Protein AF-A0A0Q6FXA4-F1 (afdb_monomer_lite)

Structure (mmCIF, N/CA/C/O backbone):
data_AF-A0A0Q6FXA4-F1
#
_entry.id   AF-A0A0Q6FXA4-F1
#
loop_
_atom_site.group_PDB
_atom_site.id
_atom_site.type_symbol
_atom_site.label_atom_id
_atom_site.label_alt_id
_atom_site.label_comp_id
_atom_site.label_asym_id
_atom_site.label_entity_id
_atom_site.label_seq_id
_atom_site.pdbx_PDB_ins_code
_atom_site.Cartn_x
_atom_site.Cartn_y
_atom_site.Cartn_z
_atom_site.occupancy
_atom_site.B_iso_or_equiv
_atom_site.auth_seq_id
_atom_site.auth_comp_id
_atom_site.auth_asym_id
_atom_site.auth_atom_id
_atom_site.pdbx_PDB_model_num
ATOM 1 N N . MET A 1 1 ? -15.803 -23.138 28.156 1.00 45.91 1 MET A N 1
ATOM 2 C CA . MET A 1 1 ? -15.653 -22.652 26.768 1.00 45.91 1 MET A CA 1
ATOM 3 C C . MET A 1 1 ? -14.730 -21.455 26.866 1.00 45.91 1 MET A C 1
ATOM 5 O O . MET A 1 1 ? -14.930 -20.674 27.782 1.00 45.91 1 MET A O 1
ATOM 9 N N . SER A 1 2 ? -13.643 -21.417 26.099 1.00 56.59 2 SER A N 1
ATOM 10 C CA . SER A 1 2 ? -12.638 -20.350 26.212 1.00 56.59 2 SER A CA 1
ATOM 11 C C . SER A 1 2 ? -13.250 -19.017 25.759 1.00 56.59 2 SER A C 1
ATOM 13 O O . SER A 1 2 ? -13.820 -18.980 24.674 1.00 56.59 2 SER A O 1
ATOM 15 N N . ASP A 1 3 ? -13.140 -17.967 26.581 1.00 70.81 3 ASP A N 1
ATOM 16 C CA . ASP A 1 3 ? -13.536 -16.571 26.285 1.00 70.81 3 ASP A CA 1
ATOM 17 C C . ASP A 1 3 ? -12.541 -15.862 25.333 1.00 70.81 3 ASP A C 1
ATOM 19 O O . ASP A 1 3 ? -12.453 -14.636 25.301 1.00 70.81 3 ASP A O 1
ATOM 23 N N . ALA A 1 4 ? -11.738 -16.616 24.576 1.00 67.81 4 ALA A N 1
ATOM 24 C CA . ALA A 1 4 ? -10.752 -16.040 23.670 1.00 67.81 4 ALA A CA 1
ATOM 25 C C . ALA A 1 4 ? -11.445 -15.367 22.465 1.00 67.81 4 ALA A C 1
ATOM 27 O O . ALA A 1 4 ? -12.346 -15.974 21.871 1.00 67.81 4 ALA A O 1
ATOM 28 N N . PRO A 1 5 ? -11.030 -14.146 22.075 1.00 77.56 5 PRO A N 1
ATOM 29 C CA . PRO A 1 5 ? -11.616 -13.440 20.942 1.00 77.56 5 PRO A CA 1
ATOM 30 C C . PRO A 1 5 ? -11.470 -14.237 19.644 1.00 77.56 5 PRO A C 1
ATOM 32 O O . PRO A 1 5 ? -10.420 -14.823 19.365 1.00 77.56 5 PRO A O 1
ATOM 35 N N . THR A 1 6 ? -12.517 -14.245 18.823 1.00 83.06 6 THR A N 1
ATOM 36 C CA . THR A 1 6 ? -12.487 -14.922 17.524 1.00 83.06 6 THR A CA 1
ATOM 37 C C . THR A 1 6 ? -11.890 -14.023 16.442 1.00 83.06 6 THR A C 1
ATOM 39 O O . THR A 1 6 ? -11.916 -12.799 16.545 1.00 83.06 6 THR A O 1
ATOM 42 N N . ALA A 1 7 ? -11.458 -14.614 15.323 1.00 69.75 7 ALA A N 1
ATOM 43 C CA . ALA A 1 7 ? -11.035 -13.848 14.147 1.00 69.75 7 ALA A CA 1
ATOM 44 C C . ALA A 1 7 ? -12.114 -12.861 13.652 1.00 69.75 7 ALA A C 1
ATOM 46 O O . ALA A 1 7 ? -11.792 -11.777 13.169 1.00 69.75 7 ALA A O 1
ATOM 47 N N . ALA A 1 8 ? -13.400 -13.204 13.796 1.00 74.88 8 ALA A N 1
ATOM 48 C CA . ALA A 1 8 ? -14.494 -12.297 13.455 1.00 74.88 8 ALA A CA 1
ATOM 49 C C . ALA A 1 8 ? -14.567 -11.092 14.408 1.00 74.88 8 ALA A C 1
ATOM 51 O O . ALA A 1 8 ? -14.935 -9.999 13.977 1.00 74.88 8 ALA A O 1
ATOM 52 N N . ASP A 1 9 ? -14.190 -11.271 15.675 1.00 85.81 9 ASP A N 1
ATOM 53 C CA . ASP A 1 9 ? -14.122 -10.189 16.658 1.00 85.81 9 ASP A CA 1
ATOM 54 C C . ASP A 1 9 ? -12.953 -9.246 16.367 1.00 85.81 9 ASP A C 1
ATOM 56 O O . ASP A 1 9 ? -13.141 -8.031 16.390 1.00 85.81 9 ASP A O 1
ATOM 60 N N . HIS A 1 10 ? -11.789 -9.774 15.971 1.00 77.94 10 HIS A N 1
ATOM 61 C CA . HIS A 1 10 ? -10.654 -8.953 15.529 1.00 77.94 10 HIS A CA 1
ATOM 62 C C . HIS A 1 10 ? -10.972 -8.161 14.261 1.00 77.94 10 HIS A C 1
ATOM 64 O O . HIS A 1 10 ? -10.713 -6.962 14.196 1.00 77.94 10 HIS A O 1
ATOM 70 N N . VAL A 1 11 ? -11.588 -8.791 13.257 1.00 63.78 11 VAL A N 1
ATOM 71 C CA . VAL A 1 11 ? -11.986 -8.086 12.028 1.00 63.78 11 VAL A CA 1
ATOM 72 C C . VAL A 1 11 ? -13.000 -6.984 12.336 1.00 63.78 11 VAL A C 1
ATOM 74 O O . VAL A 1 11 ? -12.851 -5.868 11.839 1.00 63.78 11 VAL A O 1
ATOM 77 N N . ARG A 1 12 ? -13.996 -7.251 13.193 1.00 86.88 12 ARG A N 1
ATOM 78 C CA . ARG A 1 12 ? -14.962 -6.229 13.623 1.00 86.88 12 ARG A CA 1
ATOM 79 C C . ARG A 1 12 ? -14.263 -5.062 14.314 1.00 86.88 12 ARG A C 1
ATOM 81 O O . ARG A 1 12 ? -14.536 -3.916 13.974 1.00 86.88 12 ARG A O 1
ATOM 88 N N . ARG A 1 13 ? -13.311 -5.346 15.202 1.00 87.94 13 ARG A N 1
ATOM 89 C CA . ARG A 1 13 ? -12.542 -4.320 15.907 1.00 87.94 13 ARG A CA 1
ATOM 90 C C . ARG A 1 13 ? -11.676 -3.473 14.965 1.00 87.94 13 ARG A C 1
ATOM 92 O O . ARG A 1 13 ? -11.622 -2.257 15.118 1.00 87.94 13 ARG A O 1
ATOM 99 N N . ALA A 1 14 ? -11.058 -4.073 13.948 1.00 58.38 14 ALA A N 1
ATOM 100 C CA . ALA A 1 14 ? -10.296 -3.326 12.943 1.00 58.38 14 ALA A CA 1
ATOM 101 C C . ALA A 1 14 ? -11.195 -2.386 12.116 1.00 58.38 14 ALA A C 1
ATOM 103 O O . ALA A 1 14 ? -10.801 -1.262 11.803 1.00 58.38 14 ALA A O 1
ATOM 104 N N . VAL A 1 15 ? -12.423 -2.821 11.807 1.00 72.00 15 VAL A N 1
ATOM 105 C CA . VAL A 1 15 ? -13.441 -1.988 11.146 1.00 72.00 15 VAL A CA 1
ATOM 106 C C . VAL A 1 15 ? -13.904 -0.851 12.058 1.00 72.00 15 VAL A C 1
ATOM 108 O O . VAL A 1 15 ? -13.999 0.279 11.593 1.00 72.00 15 VAL A O 1
ATOM 111 N N . GLU A 1 16 ? -14.141 -1.105 13.346 1.00 90.06 16 GLU A N 1
ATOM 112 C CA . GLU A 1 16 ? -14.481 -0.058 14.323 1.00 90.06 16 GLU A CA 1
ATOM 113 C C . GLU A 1 16 ? -13.393 1.017 14.407 1.00 90.06 16 GLU A C 1
ATOM 115 O O . GLU A 1 16 ? -13.705 2.204 14.361 1.00 90.06 16 GLU A O 1
ATOM 120 N N . LEU A 1 17 ? -12.118 0.618 14.458 1.00 78.50 17 LEU A N 1
ATOM 121 C CA . LEU A 1 17 ? -10.988 1.551 14.430 1.00 78.50 17 LEU A CA 1
ATOM 122 C C . LEU A 1 17 ? -10.946 2.366 13.136 1.00 78.50 17 LEU A C 1
ATOM 124 O O . LEU A 1 17 ? -10.704 3.568 13.177 1.00 78.50 17 LEU A O 1
ATOM 128 N N . ALA A 1 18 ? -11.197 1.733 11.987 1.00 60.56 18 ALA A N 1
ATOM 129 C CA . ALA A 1 18 ? -11.253 2.428 10.706 1.00 60.56 18 ALA A CA 1
ATOM 130 C C . ALA A 1 18 ? -12.400 3.452 10.655 1.00 60.56 18 ALA A C 1
ATOM 132 O O . ALA A 1 18 ? -12.202 4.550 10.140 1.00 60.56 18 ALA A O 1
ATOM 133 N N . LEU A 1 19 ? -13.576 3.108 11.193 1.00 81.19 19 LEU A N 1
ATOM 134 C CA . LEU A 1 19 ? -14.736 4.000 11.267 1.00 81.19 19 LEU A CA 1
ATOM 135 C C . LEU A 1 19 ? -14.477 5.180 12.206 1.00 81.19 19 LEU A C 1
ATOM 137 O O . LEU A 1 19 ? -14.680 6.319 11.799 1.00 81.19 19 LEU A O 1
ATOM 141 N N . ALA A 1 20 ? -13.948 4.925 13.405 1.00 90.31 20 ALA A N 1
ATOM 142 C CA . ALA A 1 20 ? -13.559 5.980 14.338 1.00 90.31 20 ALA A CA 1
ATOM 143 C C . ALA A 1 20 ? -12.512 6.916 13.714 1.00 90.31 20 ALA A C 1
ATOM 145 O O . ALA A 1 20 ? -12.635 8.134 13.786 1.00 90.31 20 ALA A O 1
ATOM 146 N N . ASN A 1 21 ? -11.531 6.359 12.995 1.00 86.75 21 ASN A N 1
ATOM 147 C CA . ASN A 1 21 ? -10.534 7.171 12.307 1.00 86.75 21 ASN A CA 1
ATOM 148 C C . ASN A 1 21 ? -11.155 8.080 11.239 1.00 86.75 21 ASN A C 1
ATOM 150 O O . ASN A 1 21 ? -10.670 9.187 11.055 1.00 86.75 21 ASN A O 1
ATOM 154 N N . VAL A 1 22 ? -12.212 7.641 10.545 1.00 71.56 22 VAL A N 1
ATOM 155 C CA . VAL A 1 22 ? -12.960 8.481 9.590 1.00 71.56 22 VAL A CA 1
ATOM 156 C C . VAL A 1 22 ? -13.717 9.600 10.299 1.00 71.56 22 VAL A C 1
ATOM 158 O O . VAL A 1 22 ? -13.706 10.731 9.816 1.00 71.56 22 VAL A O 1
ATOM 161 N N . GLU A 1 23 ? -14.357 9.308 11.432 1.00 92.12 23 GLU A N 1
ATOM 162 C CA . GLU A 1 23 ? -15.045 10.316 12.252 1.00 92.12 23 GLU A CA 1
ATOM 163 C C . GLU A 1 23 ? -14.075 11.402 12.742 1.00 92.12 23 GLU A C 1
ATOM 165 O O . GLU A 1 23 ? -14.417 12.585 12.730 1.00 92.12 23 GLU A O 1
ATOM 170 N N . ASP A 1 24 ? -12.834 11.014 13.042 1.00 89.88 24 ASP A N 1
ATOM 171 C CA . ASP A 1 24 ? -11.741 11.913 13.424 1.00 89.88 24 ASP A CA 1
ATOM 172 C C . ASP A 1 24 ? -11.064 12.618 12.225 1.00 89.88 24 ASP A C 1
ATOM 174 O O . ASP A 1 24 ? -10.043 13.290 12.383 1.00 89.88 24 ASP A O 1
ATOM 178 N N . GLY A 1 25 ? -11.607 12.486 11.009 1.00 80.19 25 GLY A N 1
ATOM 179 C CA . GLY A 1 25 ? -11.099 13.145 9.796 1.00 80.19 25 GLY A CA 1
ATOM 180 C C . GLY A 1 25 ? -9.965 12.402 9.076 1.00 80.19 25 GLY A C 1
ATOM 181 O O . GLY A 1 25 ? -9.347 12.942 8.157 1.00 80.19 25 GLY A O 1
ATOM 182 N N . GLY A 1 26 ? -9.683 11.168 9.482 1.00 71.19 26 GLY A N 1
ATOM 183 C CA . GLY A 1 26 ? -8.683 10.272 8.914 1.00 71.19 26 GLY A CA 1
ATOM 184 C C . GLY A 1 26 ? -9.169 9.379 7.780 1.00 71.19 26 GLY A C 1
ATOM 185 O O . GLY A 1 26 ? -10.335 9.363 7.392 1.00 71.19 26 GLY A O 1
ATOM 186 N N . LYS A 1 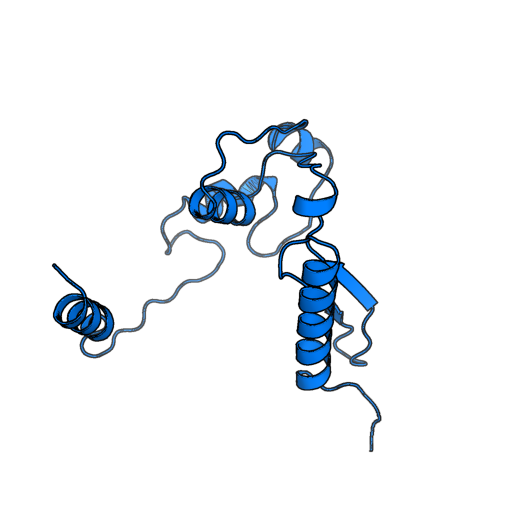27 ? -8.251 8.585 7.222 1.00 64.62 27 LYS A N 1
ATOM 187 C CA . LYS A 1 27 ? -8.576 7.606 6.167 1.00 64.62 27 LYS A C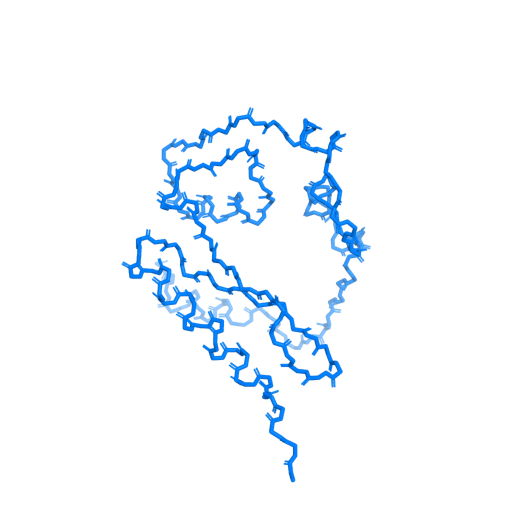A 1
ATOM 188 C C . LYS A 1 27 ? -9.138 6.301 6.768 1.00 64.62 27 LYS A C 1
ATOM 190 O O . LYS A 1 27 ? -8.739 5.948 7.875 1.00 64.62 27 LYS A O 1
ATOM 195 N N . PRO A 1 28 ? -9.993 5.534 6.062 1.00 75.12 28 PRO A N 1
ATOM 196 C CA . PRO A 1 28 ? -10.689 4.355 6.606 1.00 75.12 28 PRO A CA 1
ATOM 197 C C . PRO A 1 28 ? -9.781 3.119 6.736 1.00 75.12 28 PRO A C 1
ATOM 199 O O . PRO A 1 28 ? -10.015 2.086 6.113 1.00 75.12 28 PRO A O 1
ATOM 202 N N . PHE A 1 29 ? -8.730 3.217 7.546 1.00 68.00 29 PHE A N 1
ATOM 203 C CA . PHE A 1 29 ? -7.779 2.138 7.794 1.00 68.00 29 PHE A CA 1
ATOM 204 C C . PHE A 1 29 ? -7.560 1.962 9.296 1.00 68.00 29 PHE A C 1
ATOM 206 O O . PHE A 1 29 ? -7.081 2.880 9.964 1.00 68.00 29 PHE A O 1
ATOM 213 N N . GLY A 1 30 ? -7.870 0.765 9.790 1.00 61.34 30 GLY A N 1
ATOM 214 C CA . GLY A 1 30 ? -7.581 0.297 11.142 1.00 61.34 30 GLY A CA 1
ATOM 215 C C . GLY A 1 30 ? -6.809 -1.020 11.081 1.00 61.34 30 GLY A C 1
ATOM 216 O O . GLY A 1 30 ? -7.053 -1.850 10.204 1.00 61.34 30 GLY A O 1
ATOM 217 N N . CYS A 1 31 ? -5.850 -1.192 11.983 1.00 66.88 31 CYS A N 1
ATOM 218 C CA . CYS A 1 31 ? -4.948 -2.336 12.050 1.00 66.88 31 CYS A CA 1
ATOM 219 C C . CYS A 1 31 ? -4.858 -2.849 13.489 1.00 66.88 31 CYS A C 1
ATOM 221 O O . CYS A 1 31 ? -4.849 -2.056 14.431 1.00 66.88 31 CYS A O 1
ATOM 223 N N . LEU A 1 32 ? -4.758 -4.171 13.634 1.00 61.22 32 LEU A N 1
ATOM 224 C CA . LEU A 1 32 ? -4.556 -4.865 14.901 1.00 61.22 32 LEU A CA 1
ATOM 225 C C . LEU A 1 32 ? -3.350 -5.799 14.797 1.00 61.22 32 LEU A C 1
ATOM 227 O O . LEU A 1 32 ? -3.182 -6.483 13.787 1.00 61.22 32 LEU A O 1
ATOM 231 N N . VAL A 1 33 ? -2.570 -5.896 15.870 1.00 58.88 33 VAL A N 1
ATOM 232 C CA . VAL A 1 33 ? -1.595 -6.974 16.084 1.00 58.88 33 VAL A CA 1
ATOM 233 C C . VAL A 1 33 ? -2.151 -7.887 17.165 1.00 58.88 33 VAL A C 1
ATOM 235 O O . VAL A 1 33 ? -2.513 -7.406 18.236 1.00 58.88 33 VAL A O 1
ATOM 238 N N . VAL A 1 34 ? -2.233 -9.189 16.891 1.00 67.00 34 VAL A N 1
ATOM 239 C CA . VAL A 1 34 ? -2.891 -10.168 17.766 1.00 67.00 34 VAL A CA 1
ATOM 240 C C . V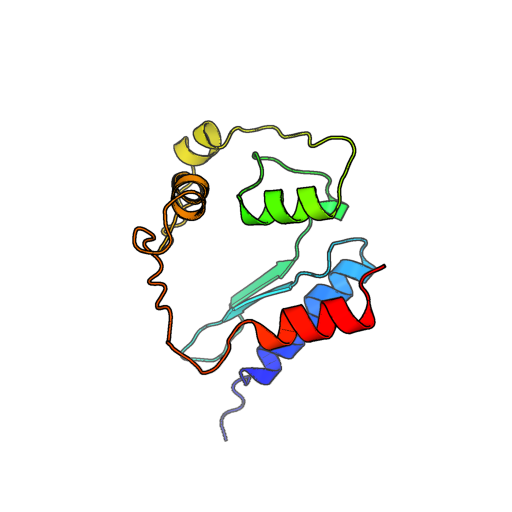AL A 1 34 ? -1.924 -11.296 18.118 1.00 67.00 34 VAL A C 1
ATOM 242 O O . VAL A 1 34 ? -1.254 -11.833 17.235 1.00 67.00 34 VAL A O 1
ATOM 245 N N . ASP A 1 35 ? -1.870 -11.676 19.394 1.00 74.75 35 ASP A N 1
ATOM 246 C CA . ASP A 1 35 ? -1.179 -12.882 19.841 1.00 74.75 35 ASP A CA 1
ATOM 247 C C . ASP A 1 35 ? -1.909 -14.120 19.309 1.00 74.75 35 ASP A C 1
ATOM 249 O O . ASP A 1 35 ? -3.089 -14.346 19.576 1.00 74.75 35 ASP A O 1
ATOM 253 N N . HIS A 1 36 ? -1.205 -14.938 18.532 1.00 67.00 36 HIS A N 1
ATOM 254 C CA . HIS A 1 36 ? -1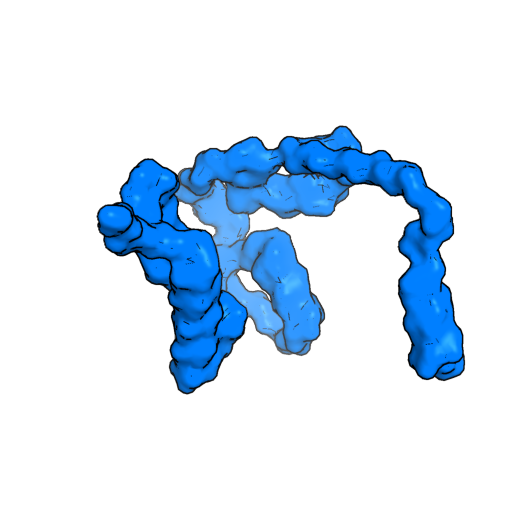.819 -16.082 17.865 1.00 67.00 36 HIS A CA 1
ATOM 255 C C . HIS A 1 36 ? -2.257 -17.196 18.832 1.00 67.00 36 HIS A C 1
ATOM 257 O O . HIS A 1 36 ? -3.199 -17.927 18.530 1.00 67.00 36 HIS A O 1
ATOM 263 N N . ALA A 1 37 ? -1.577 -17.353 19.969 1.00 74.62 37 ALA A N 1
ATOM 264 C CA . ALA A 1 37 ? -1.851 -18.419 20.926 1.00 74.62 37 ALA A CA 1
ATOM 265 C C . ALA A 1 37 ? -3.019 -18.070 21.856 1.00 74.62 37 ALA A C 1
ATOM 267 O O . ALA A 1 37 ? -3.782 -18.959 22.237 1.00 74.62 37 ALA A O 1
ATOM 268 N N . THR A 1 38 ? -3.156 -16.795 22.223 1.00 82.38 38 THR A N 1
ATOM 269 C CA . THR A 1 38 ? -4.172 -16.333 23.179 1.00 82.38 38 THR A CA 1
ATOM 270 C C . THR A 1 38 ? -5.349 -15.618 22.517 1.00 82.38 38 THR A C 1
ATOM 272 O O . THR A 1 38 ? -6.425 -15.547 23.110 1.00 82.38 38 THR A O 1
ATOM 275 N N . GLY A 1 39 ? -5.175 -15.106 21.295 1.00 79.06 39 GLY A N 1
ATOM 276 C CA . GLY A 1 39 ? -6.149 -14.245 20.620 1.00 79.06 39 GLY A CA 1
ATOM 277 C C . GLY A 1 39 ? -6.202 -12.821 21.187 1.00 79.06 39 GLY A C 1
ATOM 278 O O . GLY A 1 39 ? -7.112 -12.064 20.851 1.00 79.06 39 GLY A O 1
ATOM 279 N N . GLU A 1 40 ? -5.262 -12.445 22.054 1.00 86.62 40 GLU A N 1
ATOM 280 C CA . GLU A 1 40 ? -5.190 -11.117 22.668 1.00 86.62 40 GLU A CA 1
ATOM 281 C C . GLU A 1 40 ? -4.726 -10.055 21.662 1.00 86.62 40 GLU A C 1
ATOM 283 O O . GLU A 1 40 ? -3.785 -10.277 20.903 1.00 86.62 40 GLU A O 1
ATOM 288 N N . VAL A 1 41 ? -5.359 -8.878 21.664 1.00 80.31 41 VAL A N 1
ATOM 289 C CA . VAL A 1 41 ? -4.897 -7.728 20.874 1.00 80.31 41 VAL A CA 1
ATOM 290 C C . VAL A 1 41 ? -3.728 -7.066 21.600 1.00 80.31 41 VAL A C 1
ATOM 292 O O . VAL A 1 41 ? -3.892 -6.519 22.685 1.00 80.31 41 VAL A O 1
ATOM 295 N N . LEU A 1 42 ? -2.554 -7.094 20.978 1.00 70.00 42 LEU A N 1
ATOM 296 C CA . LEU A 1 42 ? -1.320 -6.509 21.500 1.00 70.00 42 LEU A CA 1
ATOM 297 C C . LEU A 1 42 ? -1.164 -5.037 21.103 1.00 70.00 42 LEU A C 1
ATOM 299 O O . LEU A 1 42 ? -0.567 -4.252 21.839 1.00 70.00 42 LEU A O 1
ATOM 303 N N . HIS A 1 43 ? -1.661 -4.663 19.920 1.00 64.88 43 HIS A N 1
ATOM 304 C CA . HIS A 1 43 ? -1.544 -3.301 19.406 1.00 64.88 43 HIS A CA 1
ATOM 305 C C . HIS A 1 43 ? -2.692 -2.930 18.466 1.00 64.88 43 HIS A C 1
ATOM 307 O O . HIS A 1 43 ? -3.179 -3.779 17.720 1.00 64.88 43 HIS A O 1
ATOM 313 N N . GLU A 1 44 ? -3.065 -1.651 18.469 1.00 82.38 44 GLU A N 1
ATOM 314 C CA . GLU A 1 44 ? -4.082 -1.053 17.602 1.00 82.38 44 GLU A CA 1
ATOM 315 C C . GLU A 1 44 ? -3.508 0.213 16.957 1.00 82.38 44 GLU A C 1
ATOM 317 O O . GLU A 1 44 ? -2.886 1.026 17.641 1.00 82.38 44 GLU A O 1
ATOM 322 N N . ALA A 1 45 ? -3.713 0.395 15.654 1.00 74.19 45 ALA A N 1
ATOM 323 C CA . ALA A 1 45 ? -3.240 1.578 14.939 1.00 74.19 45 ALA A CA 1
ATOM 324 C C . ALA A 1 45 ? -4.183 1.968 13.797 1.00 74.19 45 ALA A C 1
ATOM 326 O O . ALA A 1 45 ? -4.868 1.122 13.221 1.00 74.19 45 ALA A O 1
ATOM 327 N N . THR A 1 46 ? -4.182 3.249 13.429 1.00 78.88 46 THR A N 1
ATOM 328 C CA . THR A 1 46 ? -4.938 3.778 12.287 1.00 78.88 46 THR A CA 1
ATOM 329 C C . THR A 1 46 ? -4.051 4.644 11.399 1.00 78.88 46 THR A C 1
ATOM 331 O O . THR A 1 46 ? -3.000 5.132 11.818 1.00 78.88 46 THR A O 1
ATOM 334 N N . ASN A 1 47 ? -4.448 4.825 10.138 1.00 70.62 47 ASN A N 1
ATOM 335 C CA . ASN A 1 47 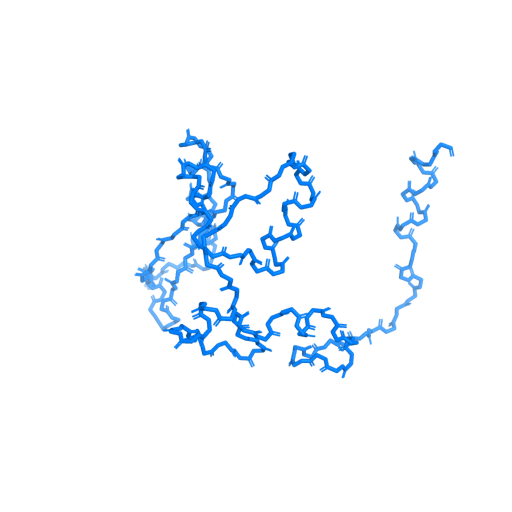? -3.726 5.725 9.240 1.00 70.62 47 ASN A CA 1
ATOM 336 C C . ASN A 1 47 ? -3.987 7.185 9.639 1.00 70.62 47 ASN A C 1
ATOM 338 O O . ASN A 1 47 ? -5.104 7.667 9.476 1.00 70.62 47 ASN A O 1
ATOM 342 N N . GLN A 1 48 ? -2.949 7.879 10.102 1.00 75.81 48 GLN A N 1
ATOM 343 C CA . GLN A 1 48 ? -3.050 9.251 10.610 1.00 75.81 48 GLN A CA 1
ATOM 344 C C . GLN A 1 48 ? -2.662 10.331 9.583 1.00 75.81 48 GLN A C 1
ATOM 346 O O . GLN A 1 48 ? -2.675 11.516 9.901 1.00 75.81 48 GLN A O 1
ATOM 351 N N . VAL A 1 49 ? -2.325 9.958 8.339 1.00 69.44 49 VAL A N 1
ATOM 352 C CA . VAL A 1 49 ? -1.705 10.885 7.369 1.00 69.44 49 VAL A CA 1
ATOM 353 C C . VAL A 1 49 ? -2.597 12.082 7.032 1.00 69.44 49 VAL A C 1
ATOM 355 O O . VAL A 1 49 ? -2.102 13.167 6.749 1.00 69.44 49 VAL A O 1
ATOM 358 N N . ALA A 1 50 ? -3.918 11.883 7.046 1.00 65.12 50 ALA A N 1
ATOM 359 C CA . ALA A 1 50 ? -4.883 12.937 6.750 1.00 65.12 50 ALA A CA 1
ATOM 360 C C . ALA A 1 50 ? -5.075 13.897 7.933 1.00 65.12 50 ALA A C 1
ATOM 362 O O . ALA A 1 50 ? -5.307 15.081 7.708 1.00 65.12 50 ALA A O 1
ATOM 363 N N . GLN A 1 51 ? -4.939 13.408 9.167 1.00 78.38 51 GLN A N 1
ATOM 364 C CA . GLN A 1 51 ? -5.077 14.224 10.371 1.00 78.38 51 GLN A CA 1
ATOM 365 C C . GLN A 1 51 ? -3.795 14.982 10.720 1.00 78.38 51 GLN A C 1
ATOM 367 O O . GLN A 1 51 ? -3.861 16.132 11.146 1.00 78.38 51 GLN A O 1
ATOM 372 N N . THR A 1 52 ? -2.630 14.350 10.561 1.00 71.38 52 THR A N 1
ATOM 373 C CA . THR A 1 52 ? -1.349 14.946 10.967 1.00 71.38 52 THR A CA 1
ATOM 374 C C . THR A 1 52 ? -0.673 15.717 9.842 1.00 71.38 52 THR A C 1
ATOM 376 O O . THR A 1 52 ? 0.1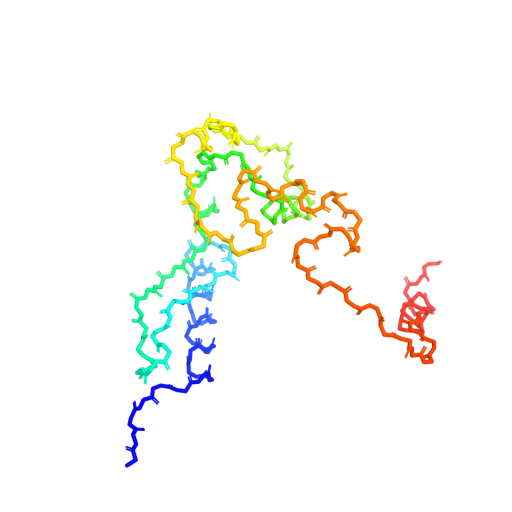31 16.601 10.114 1.00 71.38 52 THR A O 1
ATOM 379 N N . GLY A 1 53 ? -0.969 15.393 8.578 1.00 57.69 53 GLY A N 1
ATOM 380 C CA . GLY A 1 53 ? -0.249 15.939 7.424 1.00 57.69 53 GLY A CA 1
ATOM 381 C C . GLY A 1 53 ? 1.221 15.499 7.343 1.00 57.69 53 GLY A C 1
ATOM 382 O O . GLY A 1 53 ? 1.927 15.905 6.421 1.00 57.69 53 GLY A O 1
ATOM 383 N N . ASP A 1 54 ? 1.678 14.656 8.272 1.00 55.12 54 ASP A N 1
ATOM 384 C CA . ASP A 1 54 ? 3.070 14.244 8.401 1.00 55.12 54 ASP A CA 1
ATOM 385 C C . ASP A 1 54 ? 3.347 13.008 7.544 1.00 55.12 54 ASP A C 1
ATOM 387 O O . ASP A 1 54 ? 3.143 11.862 7.949 1.00 55.12 54 ASP A O 1
ATOM 391 N N . VAL A 1 55 ? 3.860 13.250 6.341 1.00 58.75 55 VAL A N 1
ATOM 392 C CA . VAL A 1 55 ? 4.559 12.243 5.538 1.00 58.75 55 VAL A CA 1
ATOM 393 C C . VAL A 1 55 ? 6.053 12.407 5.843 1.00 58.75 55 VAL A C 1
ATOM 395 O O . VAL A 1 55 ? 6.801 13.027 5.089 1.00 58.75 55 VAL A O 1
ATOM 398 N N . THR A 1 56 ? 6.486 11.956 7.026 1.00 61.53 56 THR A N 1
ATOM 399 C CA . THR A 1 56 ? 7.868 12.169 7.509 1.00 61.53 56 THR A CA 1
ATOM 400 C C . THR A 1 56 ? 8.913 11.543 6.587 1.00 61.53 56 THR A C 1
ATOM 402 O O . THR A 1 56 ? 9.989 12.111 6.425 1.00 61.53 56 THR A O 1
ATOM 405 N N . ALA A 1 57 ? 8.584 10.435 5.924 1.00 71.25 57 ALA A N 1
ATOM 406 C CA . ALA A 1 57 ? 9.401 9.788 4.904 1.00 71.25 57 ALA A CA 1
ATOM 407 C C . ALA A 1 57 ? 8.622 9.641 3.593 1.00 71.25 57 ALA A C 1
ATOM 409 O O . ALA A 1 57 ? 7.393 9.563 3.592 1.00 71.25 57 ALA A O 1
ATOM 410 N N . TYR A 1 58 ? 9.335 9.606 2.467 1.00 79.12 58 TYR A N 1
ATOM 411 C CA . TYR A 1 58 ? 8.734 9.392 1.153 1.00 79.12 58 TYR A CA 1
ATOM 412 C C . TYR A 1 58 ? 7.840 8.134 1.155 1.00 79.12 58 TYR A C 1
ATOM 414 O O . TYR A 1 58 ? 8.266 7.090 1.650 1.00 79.12 58 TYR A O 1
ATOM 422 N N . PRO A 1 59 ? 6.615 8.187 0.597 1.00 80.69 59 PRO A N 1
ATOM 423 C CA . PRO A 1 59 ? 5.651 7.095 0.714 1.00 80.69 59 PRO A CA 1
ATOM 424 C C . PRO A 1 59 ? 6.188 5.771 0.151 1.00 80.69 59 PRO A C 1
ATOM 426 O O . PRO A 1 59 ? 6.805 5.733 -0.913 1.00 80.69 59 PRO A O 1
ATOM 429 N N . CYS A 1 60 ? 5.887 4.653 0.816 1.00 86.81 60 CYS A N 1
ATOM 430 C CA . CYS A 1 60 ? 6.099 3.313 0.259 1.00 86.81 60 CYS A CA 1
ATOM 431 C C . CYS A 1 60 ? 5.179 3.064 -0.964 1.00 86.81 60 CYS A C 1
ATOM 433 O O . CYS A 1 60 ? 4.217 3.816 -1.152 1.00 86.81 60 CYS A O 1
ATOM 435 N N . PRO A 1 61 ? 5.393 2.009 -1.779 1.00 90.69 61 PRO A N 1
ATOM 436 C CA . PRO A 1 61 ? 4.580 1.741 -2.971 1.00 90.69 61 PRO A CA 1
ATOM 437 C C . PRO A 1 61 ? 3.071 1.676 -2.707 1.00 90.69 61 PRO A C 1
ATOM 439 O O . PRO A 1 61 ? 2.286 2.184 -3.503 1.00 90.69 61 PRO A O 1
ATOM 442 N N . MET A 1 62 ? 2.653 1.112 -1.567 1.00 86.50 62 MET A N 1
ATOM 443 C CA . MET A 1 62 ? 1.240 1.071 -1.170 1.00 86.50 62 MET A CA 1
ATOM 444 C C . MET A 1 62 ? 0.669 2.483 -0.977 1.00 86.50 62 MET A C 1
ATOM 446 O O . MET A 1 62 ? -0.362 2.832 -1.554 1.00 86.50 62 MET A O 1
ATOM 450 N N . CYS A 1 63 ? 1.346 3.309 -0.175 1.00 81.00 63 CYS A N 1
ATOM 451 C CA . CYS A 1 63 ? 0.922 4.680 0.097 1.00 81.00 63 CYS A CA 1
ATOM 452 C C . CYS A 1 63 ? 0.981 5.547 -1.165 1.00 81.00 63 CYS A C 1
ATOM 454 O O . CYS A 1 63 ? 0.076 6.349 -1.395 1.00 81.00 63 CYS A O 1
ATOM 456 N N . LEU A 1 64 ? 2.002 5.358 -2.006 1.00 86.75 64 LEU A N 1
ATOM 457 C CA . LEU A 1 64 ? 2.132 6.060 -3.276 1.00 86.75 64 LEU A CA 1
ATOM 458 C C . LEU A 1 64 ? 0.992 5.685 -4.231 1.00 86.75 64 LEU A C 1
ATOM 460 O O . LEU A 1 64 ? 0.361 6.577 -4.787 1.00 86.75 64 LEU A O 1
ATOM 464 N N . GLY A 1 65 ? 0.652 4.399 -4.354 1.00 86.38 65 GLY A N 1
ATOM 465 C CA . GLY A 1 65 ? -0.506 3.954 -5.132 1.00 86.38 65 GLY A CA 1
ATOM 466 C C . GLY A 1 65 ? -1.806 4.613 -4.659 1.00 86.38 65 GLY A C 1
ATOM 467 O O . GLY A 1 65 ? -2.562 5.146 -5.469 1.00 86.38 65 GLY A O 1
ATOM 468 N N . ALA A 1 66 ? -2.032 4.670 -3.343 1.00 79.06 66 ALA A N 1
ATOM 469 C CA . ALA A 1 66 ? -3.193 5.355 -2.772 1.00 79.06 66 ALA A CA 1
ATOM 470 C C . ALA A 1 66 ? -3.206 6.867 -3.069 1.00 79.06 66 ALA A C 1
ATOM 472 O O . ALA A 1 66 ? -4.268 7.435 -3.320 1.00 79.06 66 ALA A O 1
ATOM 473 N N . LEU A 1 67 ? -2.042 7.527 -3.057 1.00 75.19 67 LEU A N 1
ATOM 474 C CA . LEU A 1 67 ? -1.914 8.939 -3.426 1.00 75.19 67 LEU A CA 1
ATOM 475 C C . LEU A 1 67 ? -2.235 9.165 -4.907 1.00 75.19 67 LEU A C 1
ATOM 477 O O . LEU A 1 67 ? -2.955 10.106 -5.218 1.00 75.19 67 LEU A O 1
ATOM 481 N N . TYR A 1 68 ? -1.792 8.285 -5.808 1.00 81.69 68 TYR A N 1
ATOM 482 C CA . TYR A 1 68 ? -2.112 8.382 -7.238 1.00 81.69 68 TYR A CA 1
ATOM 483 C C . TYR A 1 68 ? -3.617 8.260 -7.504 1.00 81.69 68 TYR A C 1
ATOM 485 O O . TYR A 1 68 ? -4.155 9.029 -8.294 1.00 81.69 68 TYR A O 1
ATOM 493 N N . TYR A 1 69 ? -4.312 7.358 -6.804 1.00 74.06 69 TYR A N 1
ATOM 494 C CA . TYR A 1 69 ? -5.776 7.270 -6.878 1.00 74.06 69 TYR A CA 1
ATOM 495 C C . TYR A 1 69 ? -6.480 8.517 -6.328 1.00 74.06 69 TYR A C 1
ATOM 497 O O . TYR A 1 69 ? -7.519 8.911 -6.851 1.00 74.06 69 TYR A O 1
ATOM 505 N N . ALA A 1 70 ? -5.934 9.132 -5.276 1.00 67.62 70 ALA A N 1
ATOM 506 C CA . ALA A 1 70 ? -6.493 10.344 -4.679 1.00 67.62 70 ALA A CA 1
ATOM 507 C C . ALA A 1 70 ? -6.185 11.623 -5.483 1.00 67.62 70 ALA A C 1
ATOM 509 O O . ALA A 1 70 ? -6.841 12.636 -5.260 1.00 67.62 70 ALA A O 1
ATOM 510 N N . ALA A 1 71 ? -5.195 11.574 -6.382 1.00 78.69 71 ALA A N 1
ATOM 511 C CA . ALA A 1 71 ? -4.760 12.664 -7.256 1.00 78.69 71 ALA A CA 1
ATOM 512 C C . ALA A 1 71 ? -4.611 14.046 -6.564 1.00 78.69 71 ALA A C 1
ATOM 514 O O . ALA A 1 71 ? -5.179 15.031 -7.041 1.00 78.69 71 ALA A O 1
ATOM 515 N N . PRO A 1 72 ? -3.863 14.162 -5.446 1.00 70.69 72 PRO A N 1
ATOM 516 C CA . PRO A 1 72 ? -3.568 15.461 -4.846 1.00 70.69 72 PRO A CA 1
ATOM 517 C C . PRO A 1 72 ? -2.650 16.289 -5.759 1.00 70.69 72 PRO A C 1
ATOM 519 O O . PRO A 1 72 ? -1.896 15.740 -6.560 1.00 70.69 72 PRO A O 1
ATOM 522 N N . GLU A 1 73 ? -2.652 17.613 -5.591 1.00 54.81 73 GLU A N 1
ATOM 523 C CA . GLU A 1 73 ? -1.804 18.513 -6.391 1.00 54.81 73 GLU A CA 1
ATOM 524 C C . GLU A 1 73 ? -0.300 18.271 -6.176 1.00 54.81 73 GLU A C 1
ATOM 526 O O . GLU A 1 73 ? 0.488 18.417 -7.109 1.00 54.81 73 GLU A O 1
ATOM 531 N N . GLN A 1 74 ? 0.111 17.898 -4.957 1.00 54.06 74 GLN A N 1
ATOM 532 C CA . GLN A 1 74 ? 1.505 17.592 -4.619 1.00 54.06 74 GLN A CA 1
ATOM 533 C C . GLN A 1 74 ? 1.629 16.742 -3.345 1.00 54.06 74 GLN A C 1
ATOM 535 O O . GLN A 1 74 ? 0.724 16.714 -2.510 1.00 54.06 74 GLN A O 1
ATOM 540 N N . VAL A 1 75 ? 2.785 16.090 -3.180 1.00 61.41 75 VAL A N 1
ATOM 541 C CA . VAL A 1 75 ? 3.193 15.371 -1.962 1.00 61.41 75 VAL A CA 1
ATOM 542 C C . VAL A 1 75 ? 4.461 16.030 -1.428 1.00 61.41 75 VAL A C 1
ATOM 544 O O . VAL A 1 75 ? 5.468 16.088 -2.131 1.00 61.41 75 VAL A O 1
ATOM 547 N N . LEU A 1 76 ? 4.415 16.515 -0.190 1.00 47.88 76 LEU A N 1
ATOM 548 C CA . LEU A 1 76 ? 5.584 17.017 0.533 1.00 47.88 76 LEU A CA 1
ATOM 549 C C . LEU A 1 76 ? 6.059 15.923 1.493 1.00 47.88 76 LEU A C 1
ATOM 551 O O . LEU A 1 76 ? 5.232 15.281 2.134 1.00 47.88 76 LEU A O 1
ATOM 555 N N . TYR A 1 77 ? 7.368 15.698 1.574 1.00 63.38 77 TYR A N 1
ATOM 556 C CA . TYR A 1 77 ? 7.974 14.688 2.446 1.00 63.38 77 TYR A CA 1
ATOM 557 C C . TYR A 1 77 ? 9.332 15.178 2.962 1.00 63.38 77 TYR A C 1
ATOM 559 O O . TYR A 1 77 ? 9.983 15.985 2.296 1.00 63.38 77 TYR A O 1
ATOM 567 N N . ALA A 1 78 ? 9.750 14.720 4.147 1.00 56.28 78 ALA A N 1
ATOM 568 C CA . ALA A 1 78 ? 10.968 15.212 4.800 1.00 56.28 78 ALA A CA 1
ATOM 569 C C . ALA A 1 78 ? 12.199 14.315 4.570 1.00 56.28 78 ALA A C 1
ATOM 571 O O . ALA A 1 78 ? 13.259 14.826 4.213 1.00 56.28 78 ALA A O 1
ATOM 572 N N . ALA A 1 79 ? 12.069 12.998 4.740 1.00 69.00 79 ALA A N 1
ATOM 573 C CA . ALA A 1 79 ? 13.143 12.026 4.537 1.00 69.00 79 ALA A CA 1
ATOM 574 C C . ALA A 1 79 ? 12.967 11.244 3.228 1.00 69.00 79 ALA A C 1
ATOM 576 O O . ALA A 1 79 ? 11.858 10.847 2.860 1.00 69.00 79 ALA A O 1
ATOM 577 N N . THR A 1 80 ? 14.065 10.992 2.516 1.00 80.12 80 THR A N 1
ATOM 578 C CA . THR A 1 80 ? 14.075 10.039 1.401 1.00 80.12 80 THR A CA 1
ATOM 579 C C . THR A 1 80 ? 14.028 8.603 1.928 1.00 80.12 80 THR A C 1
ATOM 581 O O . THR A 1 80 ? 14.336 8.335 3.088 1.00 80.12 80 THR A O 1
ATOM 584 N N . ARG A 1 81 ? 13.689 7.652 1.053 1.00 77.31 81 ARG A N 1
ATOM 585 C CA . ARG A 1 81 ? 13.734 6.217 1.383 1.00 77.31 81 ARG A CA 1
ATOM 586 C C . ARG A 1 81 ? 15.128 5.743 1.791 1.00 77.31 81 ARG A C 1
ATOM 588 O O . ARG A 1 81 ? 15.252 4.864 2.631 1.00 77.31 81 ARG A O 1
ATOM 595 N N . GLU A 1 82 ? 16.166 6.309 1.179 1.00 81.50 82 GLU A N 1
ATOM 596 C CA . GLU A 1 82 ? 17.559 5.983 1.503 1.00 81.50 82 GLU A CA 1
ATOM 597 C C . GLU A 1 82 ? 17.892 6.437 2.927 1.00 81.50 82 GLU A C 1
ATOM 599 O O . GLU A 1 82 ? 18.402 5.644 3.708 1.00 81.50 82 GLU A O 1
ATOM 604 N N . GLN A 1 83 ? 17.503 7.665 3.294 1.00 79.56 83 GLN A N 1
ATOM 605 C CA . GLN A 1 83 ? 17.696 8.208 4.644 1.00 79.56 83 GLN A CA 1
ATOM 606 C C . GLN A 1 83 ? 16.918 7.426 5.711 1.00 79.56 83 GLN A C 1
ATOM 608 O O . GLN A 1 83 ? 17.406 7.237 6.820 1.00 79.56 83 GLN A O 1
ATOM 613 N N . GLU A 1 84 ? 15.709 6.963 5.393 1.00 76.06 84 GLU A N 1
ATOM 614 C CA . GLU A 1 84 ? 14.941 6.082 6.278 1.00 76.06 84 GLU A CA 1
ATOM 615 C C . GLU A 1 84 ? 15.635 4.718 6.449 1.00 76.06 84 GLU A C 1
ATOM 617 O O . GLU A 1 84 ? 15.817 4.250 7.574 1.00 76.06 84 GLU A O 1
ATOM 622 N N . GLY A 1 85 ? 16.096 4.116 5.347 1.00 78.62 85 GLY A N 1
ATOM 623 C CA . GLY A 1 85 ? 16.770 2.814 5.340 1.00 78.62 85 GLY A CA 1
ATOM 624 C C . GLY A 1 85 ? 18.128 2.785 6.054 1.00 78.62 85 GLY A C 1
ATOM 625 O O . GLY A 1 85 ? 18.573 1.720 6.472 1.00 78.62 85 GLY A O 1
ATOM 626 N N . GLU A 1 86 ? 18.780 3.935 6.257 1.00 82.19 86 GLU A N 1
ATOM 627 C CA . GLU A 1 86 ? 19.983 4.042 7.101 1.00 82.19 86 GLU A CA 1
ATOM 628 C C . GLU A 1 86 ? 19.702 3.748 8.587 1.00 82.19 86 GLU A C 1
ATOM 630 O O . GLU A 1 86 ? 20.621 3.424 9.347 1.00 82.19 86 GLU A O 1
ATOM 635 N N . HIS A 1 87 ? 18.447 3.879 9.023 1.00 77.19 87 HIS A N 1
ATOM 636 C CA . HIS A 1 87 ? 18.078 3.867 10.439 1.00 77.19 87 HIS A CA 1
ATOM 637 C C . HIS A 1 87 ? 16.953 2.892 10.791 1.00 77.19 87 HIS A C 1
ATOM 639 O O . HIS A 1 87 ? 16.772 2.589 11.972 1.00 77.19 87 HIS A O 1
ATOM 645 N N . TYR A 1 88 ? 16.206 2.402 9.803 1.00 68.25 88 TYR A N 1
ATOM 646 C CA . TYR A 1 88 ? 15.032 1.571 10.017 1.00 68.25 88 TYR A CA 1
ATOM 647 C C . TYR A 1 88 ? 15.000 0.369 9.070 1.00 68.25 88 TYR A C 1
ATOM 649 O O . TYR A 1 88 ? 15.096 0.514 7.855 1.00 68.25 88 TYR A O 1
ATOM 657 N N . GLU A 1 89 ? 14.799 -0.814 9.649 1.00 74.38 89 GLU A N 1
ATOM 658 C CA . GLU A 1 89 ? 14.530 -2.062 8.939 1.00 74.38 89 GLU A CA 1
ATOM 659 C C . GLU A 1 89 ? 13.447 -2.819 9.720 1.00 74.38 89 GLU A C 1
ATOM 661 O O . GLU A 1 89 ? 13.567 -3.021 10.931 1.00 74.38 89 GLU A O 1
ATOM 666 N N . ASP A 1 90 ? 12.378 -3.229 9.041 1.00 71.38 90 ASP A N 1
ATOM 667 C CA . ASP A 1 90 ? 11.185 -3.837 9.650 1.00 71.38 90 ASP A CA 1
ATOM 668 C C . ASP A 1 90 ? 11.198 -5.376 9.655 1.00 71.38 90 ASP A C 1
ATOM 670 O O . ASP A 1 90 ? 10.278 -6.008 10.175 1.00 71.38 90 ASP A O 1
ATOM 674 N N . GLY A 1 91 ? 12.247 -6.000 9.104 1.00 76.94 91 GLY A N 1
ATOM 675 C CA . GLY A 1 91 ? 12.423 -7.456 9.101 1.00 76.94 91 GLY A CA 1
ATOM 676 C C . GLY A 1 91 ? 11.371 -8.211 8.282 1.00 76.94 91 GLY A C 1
ATOM 677 O O . GLY A 1 91 ? 11.123 -9.394 8.535 1.00 76.94 91 GLY A O 1
ATOM 678 N N . GLY A 1 92 ? 10.725 -7.546 7.321 1.00 80.31 92 GLY A N 1
ATOM 679 C CA . GLY A 1 92 ? 9.664 -8.145 6.525 1.00 80.31 92 GLY A CA 1
ATOM 680 C C . GLY A 1 92 ? 10.132 -9.352 5.698 1.00 80.31 92 GLY A C 1
ATOM 681 O O . GLY A 1 92 ? 11.201 -9.374 5.092 1.00 80.31 92 GLY A O 1
ATOM 682 N N . ARG A 1 93 ? 9.293 -10.398 5.652 1.00 87.00 93 ARG A N 1
ATOM 683 C CA . ARG A 1 93 ? 9.620 -11.678 4.990 1.00 87.00 93 ARG A CA 1
ATOM 684 C C . ARG A 1 93 ? 9.830 -11.549 3.478 1.00 87.00 93 ARG A C 1
ATOM 686 O O . ARG A 1 93 ? 10.669 -12.246 2.917 1.00 87.00 93 ARG A O 1
ATOM 693 N N . CYS A 1 94 ? 8.999 -10.746 2.814 1.00 88.38 94 CYS A N 1
ATOM 694 C CA . CYS A 1 94 ? 8.988 -10.630 1.347 1.00 88.38 94 CYS A CA 1
ATOM 695 C C . CYS A 1 94 ? 9.626 -9.328 0.864 1.00 88.38 94 CYS A C 1
ATOM 697 O O . CYS A 1 94 ? 10.133 -9.265 -0.245 1.00 88.38 94 CYS A O 1
ATOM 699 N N . MET A 1 95 ? 9.612 -8.293 1.691 1.00 87.75 95 MET A N 1
ATOM 700 C CA . MET A 1 95 ? 10.184 -6.992 1.388 1.00 87.75 95 MET A CA 1
ATOM 701 C C . MET A 1 95 ? 10.478 -6.274 2.696 1.00 87.75 95 MET A C 1
ATOM 703 O O . MET A 1 95 ? 9.917 -6.631 3.731 1.00 87.75 95 MET A O 1
ATOM 707 N N . THR A 1 96 ? 11.328 -5.264 2.605 1.00 83.81 96 THR A N 1
ATOM 708 C CA . THR A 1 96 ? 11.519 -4.229 3.624 1.00 83.81 96 THR A CA 1
ATOM 709 C C . THR A 1 96 ? 11.206 -2.881 2.993 1.00 83.81 96 THR A C 1
ATOM 711 O O . THR A 1 96 ? 11.168 -2.787 1.761 1.00 83.81 96 THR A O 1
ATOM 714 N N . LEU A 1 97 ? 11.027 -1.816 3.777 1.00 74.44 97 LEU A N 1
ATOM 715 C CA . LEU A 1 97 ? 10.789 -0.473 3.218 1.00 74.44 97 LEU A CA 1
ATOM 716 C C . LEU A 1 97 ? 11.850 -0.059 2.180 1.00 74.44 97 LEU A C 1
ATOM 718 O O . LEU A 1 97 ? 11.516 0.516 1.135 1.00 74.44 97 LEU A O 1
ATOM 722 N N . ALA A 1 98 ? 13.112 -0.435 2.406 1.00 79.06 98 ALA A N 1
ATOM 723 C CA . ALA A 1 98 ? 14.205 -0.186 1.474 1.00 79.06 98 ALA A CA 1
ATOM 724 C C . ALA A 1 98 ? 14.024 -0.923 0.135 1.00 79.06 98 ALA A C 1
ATOM 726 O O . ALA A 1 98 ? 14.282 -0.347 -0.917 1.00 79.06 98 ALA A O 1
ATOM 727 N N . THR A 1 99 ? 13.513 -2.157 0.147 1.00 87.69 99 THR A N 1
ATOM 728 C CA . THR A 1 99 ? 13.426 -3.022 -1.046 1.00 87.69 99 THR A CA 1
ATOM 729 C C . THR A 1 99 ? 12.034 -3.095 -1.680 1.00 87.69 99 THR A C 1
ATOM 731 O O . THR A 1 99 ? 11.862 -3.704 -2.734 1.00 87.69 99 THR A O 1
ATOM 734 N N . PHE A 1 100 ? 11.022 -2.469 -1.075 1.00 89.81 100 PHE A N 1
ATOM 735 C CA . PHE A 1 100 ? 9.627 -2.621 -1.493 1.00 89.81 100 PHE A CA 1
ATOM 736 C C . PHE A 1 100 ? 9.365 -2.119 -2.923 1.00 89.81 100 PHE A C 1
ATOM 738 O O . PHE A 1 100 ? 8.613 -2.737 -3.670 1.00 89.81 100 PHE A O 1
ATOM 745 N N . TYR A 1 101 ? 9.998 -1.024 -3.350 1.00 91.31 101 TYR A N 1
ATOM 746 C CA . TYR A 1 101 ? 9.840 -0.561 -4.735 1.00 91.31 101 TYR A CA 1
ATOM 747 C C . TYR A 1 101 ? 10.436 -1.534 -5.752 1.00 91.31 101 TYR A C 1
ATOM 749 O O . TYR A 1 101 ? 9.835 -1.729 -6.805 1.00 91.31 101 TYR A O 1
ATOM 757 N N . ASP A 1 102 ? 11.568 -2.161 -5.431 1.00 93.00 102 ASP A N 1
ATOM 758 C CA . ASP A 1 102 ? 12.199 -3.143 -6.315 1.00 93.00 102 ASP A CA 1
ATOM 759 C C . ASP A 1 102 ? 11.322 -4.393 -6.423 1.00 93.00 102 ASP A C 1
ATOM 761 O O . ASP A 1 102 ? 11.101 -4.905 -7.516 1.00 93.00 102 ASP A O 1
ATOM 765 N N . GLU A 1 103 ? 10.747 -4.826 -5.298 1.00 94.25 103 GLU A N 1
ATOM 766 C CA . GLU A 1 103 ? 9.795 -5.935 -5.247 1.00 94.25 103 GLU A CA 1
ATOM 767 C C . GLU A 1 103 ? 8.563 -5.661 -6.127 1.00 94.25 103 GLU A C 1
ATOM 769 O O . GLU A 1 103 ? 8.163 -6.505 -6.923 1.00 94.25 103 GLU A O 1
ATOM 774 N N . VAL A 1 104 ? 7.977 -4.463 -6.041 1.00 93.62 104 VAL A N 1
ATOM 775 C CA . VAL A 1 104 ? 6.799 -4.094 -6.846 1.00 93.62 104 VAL A CA 1
ATOM 776 C C . VAL A 1 104 ? 7.139 -3.935 -8.331 1.00 93.62 104 VAL A C 1
ATOM 778 O O . VAL A 1 104 ? 6.299 -4.231 -9.179 1.00 93.62 104 VAL A O 1
ATOM 781 N N . ALA A 1 105 ? 8.349 -3.479 -8.659 1.00 95.06 105 ALA A N 1
ATOM 782 C CA . ALA A 1 105 ? 8.801 -3.322 -10.039 1.00 95.06 105 ALA A CA 1
ATOM 783 C C . ALA A 1 105 ? 9.231 -4.648 -10.695 1.00 95.06 105 ALA A C 1
ATOM 785 O O . ALA A 1 105 ? 9.270 -4.735 -11.925 1.00 95.06 105 ALA A O 1
ATOM 786 N N . ALA A 1 106 ? 9.571 -5.665 -9.900 1.00 95.00 106 ALA A N 1
ATOM 787 C CA . ALA A 1 106 ? 10.007 -6.958 -10.401 1.00 95.00 106 ALA A CA 1
ATOM 788 C C . ALA A 1 106 ? 8.872 -7.711 -11.127 1.00 95.00 106 ALA A C 1
ATOM 790 O O . ALA A 1 106 ? 7.708 -7.629 -10.720 1.00 95.00 106 ALA A O 1
ATOM 791 N N . PRO A 1 107 ? 9.193 -8.496 -12.174 1.00 94.75 107 PRO A N 1
ATOM 792 C CA . PRO A 1 107 ? 8.268 -9.472 -12.742 1.00 94.75 107 PRO A CA 1
ATOM 793 C C . PRO A 1 107 ? 7.674 -10.392 -11.666 1.00 94.75 107 PRO A C 1
ATOM 795 O O . PRO A 1 107 ? 8.359 -10.762 -10.714 1.00 94.75 107 PRO A O 1
ATOM 798 N N . ALA A 1 108 ? 6.410 -10.792 -11.827 1.00 90.62 108 ALA A N 1
ATOM 799 C CA . ALA A 1 108 ? 5.679 -11.569 -10.817 1.00 90.62 108 ALA A CA 1
ATOM 800 C C . ALA A 1 108 ? 6.346 -12.913 -10.460 1.00 90.62 108 ALA A C 1
ATOM 802 O O . ALA A 1 108 ? 6.184 -13.408 -9.348 1.00 90.62 108 ALA A O 1
ATOM 803 N N . ASP A 1 109 ? 7.106 -13.498 -11.387 1.00 92.31 109 ASP A N 1
ATOM 804 C CA . ASP A 1 109 ? 7.875 -14.731 -11.194 1.00 92.31 109 ASP A CA 1
ATOM 805 C C . ASP A 1 109 ? 9.238 -14.513 -10.509 1.00 92.31 109 ASP A C 1
ATOM 807 O O . ASP A 1 109 ? 9.902 -15.478 -10.134 1.00 92.31 109 ASP A O 1
ATOM 811 N N . GLN A 1 110 ? 9.650 -13.258 -10.325 1.00 93.19 110 GLN A N 1
ATOM 812 C CA . GLN A 1 110 ? 10.897 -12.850 -9.665 1.00 93.19 110 GLN A CA 1
ATOM 813 C C . GLN A 1 110 ? 10.666 -12.208 -8.293 1.00 93.19 110 GLN A C 1
ATOM 815 O O . GLN A 1 110 ? 11.623 -11.942 -7.566 1.00 93.19 110 GLN A O 1
ATOM 820 N N . GLN A 1 111 ? 9.407 -11.975 -7.930 1.00 95.50 111 GLN A N 1
ATOM 821 C CA . GLN A 1 111 ? 9.022 -11.487 -6.614 1.00 95.50 111 GLN A CA 1
ATOM 822 C C . GLN A 1 111 ? 9.306 -12.533 -5.529 1.00 95.50 111 GLN A C 1
ATOM 824 O O . GLN A 1 111 ? 9.139 -13.741 -5.713 1.00 95.50 111 GLN A O 1
ATOM 829 N N . ARG A 1 112 ? 9.716 -12.059 -4.353 1.00 93.38 112 ARG A N 1
ATOM 830 C CA . ARG A 1 112 ? 9.867 -12.867 -3.138 1.00 93.38 112 ARG A CA 1
ATOM 831 C C . ARG A 1 112 ? 8.533 -13.365 -2.610 1.00 93.38 112 ARG A C 1
ATOM 833 O O . ARG A 1 112 ? 8.504 -14.404 -1.947 1.00 93.38 112 ARG A O 1
ATOM 840 N N . LEU A 1 113 ? 7.442 -12.642 -2.870 1.00 92.12 113 LEU A N 1
ATOM 841 C CA . LEU A 1 113 ? 6.098 -13.172 -2.668 1.00 92.12 113 LEU A CA 1
ATOM 842 C C . LEU A 1 113 ? 5.748 -14.116 -3.831 1.00 92.12 113 LEU A C 1
ATOM 844 O O . LEU A 1 113 ? 5.560 -13.642 -4.949 1.00 92.12 113 LEU A O 1
ATOM 848 N N . PRO A 1 114 ? 5.612 -15.436 -3.598 1.00 90.06 114 PRO A N 1
ATOM 849 C CA . PRO A 1 114 ? 5.328 -16.364 -4.682 1.00 90.06 114 PRO A CA 1
ATOM 850 C C . PRO A 1 114 ? 3.937 -16.103 -5.255 1.00 90.06 114 PRO A C 1
ATOM 852 O O . PRO A 1 114 ? 2.929 -16.287 -4.567 1.00 90.06 114 PRO A O 1
ATOM 855 N N . SER A 1 115 ? 3.896 -15.711 -6.523 1.00 89.94 115 SER A N 1
ATOM 856 C CA . SER A 1 115 ? 2.664 -15.551 -7.286 1.00 89.94 115 SER A CA 1
ATOM 857 C C . SER A 1 115 ? 2.509 -16.730 -8.237 1.00 89.94 115 SER A C 1
ATOM 859 O O . SER A 1 115 ? 3.400 -17.024 -9.030 1.00 89.94 115 SER A O 1
ATOM 861 N N . VAL A 1 116 ? 1.376 -17.426 -8.157 1.00 89.62 116 VAL A N 1
ATOM 862 C CA . VAL A 1 116 ? 1.072 -18.568 -9.026 1.00 89.62 116 VAL A CA 1
ATOM 863 C C . VAL A 1 116 ? -0.148 -18.221 -9.864 1.00 89.62 116 VAL A C 1
ATOM 865 O O . VAL A 1 116 ? -1.248 -18.074 -9.333 1.00 89.62 116 VAL A O 1
ATOM 868 N N . GLN A 1 117 ? 0.044 -18.101 -11.178 1.00 89.81 117 GLN A N 1
ATOM 869 C CA . GLN A 1 117 ? -1.070 -18.042 -12.117 1.00 89.81 117 GLN A CA 1
ATOM 870 C C . GLN A 1 117 ? -1.673 -19.443 -12.252 1.00 89.81 117 GLN A C 1
ATOM 872 O O . GLN A 1 117 ? -0.963 -20.414 -12.513 1.00 89.81 117 GLN A O 1
ATOM 877 N N . VAL A 1 118 ? -2.987 -19.540 -12.071 1.00 93.31 118 VAL A N 1
ATOM 878 C CA . VAL A 1 118 ? -3.744 -20.778 -12.267 1.00 93.31 118 VAL A CA 1
ATOM 879 C C . VAL A 1 118 ? -4.566 -20.640 -13.540 1.00 93.31 118 VAL A C 1
ATOM 881 O O . VAL A 1 118 ? -5.280 -19.653 -13.716 1.00 93.31 118 VAL A O 1
ATOM 884 N N . GLU A 1 119 ? -4.463 -21.635 -14.416 1.00 92.75 119 GLU A N 1
ATOM 885 C CA . GLU A 1 119 ? -5.278 -21.722 -15.625 1.00 92.75 119 GLU A CA 1
ATOM 886 C C . GLU A 1 119 ? -6.742 -21.989 -15.258 1.00 92.75 119 GLU A C 1
ATOM 888 O O . GLU A 1 119 ? -7.054 -22.913 -14.504 1.00 92.75 119 GLU A O 1
ATOM 893 N N . VAL A 1 120 ? -7.639 -21.175 -15.805 1.00 94.56 120 VAL A N 1
ATOM 894 C CA . VAL A 1 120 ? -9.092 -21.312 -15.672 1.00 94.56 120 VAL A CA 1
ATOM 895 C C . VAL A 1 120 ? -9.740 -21.004 -17.013 1.00 94.56 120 VAL A C 1
ATOM 897 O O . VAL A 1 120 ? -9.162 -20.293 -17.837 1.00 94.56 120 VAL A O 1
ATOM 900 N N . ASP A 1 121 ? -10.952 -21.508 -17.228 1.00 94.75 121 ASP A N 1
ATOM 901 C CA . ASP A 1 121 ? -11.717 -21.153 -18.416 1.00 94.75 121 ASP A CA 1
ATOM 902 C C . ASP A 1 121 ? -12.055 -19.657 -18.385 1.00 94.75 121 ASP A C 1
ATOM 904 O O . ASP A 1 121 ? -12.759 -19.175 -17.499 1.00 94.75 121 ASP A O 1
ATOM 908 N N . ASP A 1 122 ? -11.544 -18.935 -19.381 1.00 92.94 122 ASP A N 1
ATOM 909 C CA . ASP A 1 122 ? -11.894 -17.549 -19.686 1.00 92.94 122 ASP A CA 1
ATOM 910 C C . ASP A 1 122 ? -11.801 -16.552 -18.503 1.00 92.94 122 ASP A C 1
ATOM 912 O O . ASP A 1 122 ? -12.790 -15.912 -18.122 1.00 92.94 122 ASP A O 1
ATOM 916 N N . PRO A 1 123 ? -10.594 -16.320 -17.948 1.00 94.06 123 PRO A N 1
ATOM 917 C CA . PRO A 1 123 ? -10.391 -15.422 -16.806 1.00 94.06 123 PRO A CA 1
ATOM 918 C C . PRO A 1 123 ? -10.731 -13.952 -17.106 1.00 94.06 123 PRO A C 1
ATOM 920 O O . PRO A 1 123 ? -10.790 -13.129 -16.193 1.00 94.06 123 PRO A O 1
ATOM 923 N N . THR A 1 124 ? -10.945 -13.599 -18.379 1.00 95.88 124 THR A N 1
ATOM 924 C CA . THR A 1 124 ? -11.200 -12.215 -18.806 1.00 95.88 124 THR A CA 1
ATOM 925 C C . THR A 1 124 ? -12.683 -11.869 -18.953 1.00 95.88 124 THR A C 1
ATOM 927 O O . THR A 1 124 ? -13.021 -10.693 -19.118 1.00 95.88 124 THR A O 1
ATOM 930 N N . GLU A 1 125 ? -13.582 -12.855 -18.861 1.00 96.00 125 GLU A N 1
ATOM 931 C CA . GLU A 1 125 ? -15.029 -12.656 -19.002 1.00 96.00 125 GLU A CA 1
ATOM 932 C C . GLU A 1 125 ? -15.606 -11.553 -18.088 1.00 96.00 125 GLU A C 1
ATOM 934 O O . GLU A 1 125 ? -16.407 -10.749 -18.581 1.00 96.00 125 GLU A O 1
ATOM 939 N N . PRO A 1 126 ? -15.208 -11.416 -16.801 1.00 95.69 126 PRO A N 1
ATOM 940 C CA . PRO A 1 126 ? -15.720 -10.342 -15.947 1.00 95.69 126 PRO A CA 1
ATOM 941 C C . PRO A 1 126 ? -15.447 -8.943 -16.511 1.00 95.69 126 PRO A C 1
ATOM 943 O O . PRO A 1 126 ? -16.344 -8.098 -16.520 1.00 95.69 126 PRO A O 1
ATOM 946 N N . PHE A 1 127 ? -14.240 -8.712 -17.035 1.00 93.31 127 PHE A N 1
ATOM 947 C CA . PHE A 1 127 ? -13.852 -7.425 -17.613 1.00 93.31 127 PHE A CA 1
ATOM 948 C C . PHE A 1 127 ? -14.625 -7.146 -18.901 1.00 93.31 127 PHE A C 1
ATOM 950 O O . PHE A 1 127 ? -15.168 -6.057 -19.065 1.00 93.31 127 PHE A O 1
ATOM 957 N N . ARG A 1 128 ? -14.774 -8.147 -19.781 1.00 94.19 128 ARG A N 1
ATOM 958 C CA . ARG A 1 128 ? -15.559 -7.987 -21.017 1.00 94.19 128 ARG A CA 1
ATOM 959 C C . ARG A 1 128 ? -17.027 -7.679 -20.734 1.00 94.19 128 ARG A C 1
ATOM 961 O O . ARG A 1 128 ? -17.595 -6.793 -21.369 1.00 94.19 128 ARG A O 1
ATOM 968 N N . ARG A 1 129 ? -17.644 -8.360 -19.759 1.00 94.81 129 ARG A N 1
ATOM 969 C CA . ARG A 1 129 ? -19.025 -8.066 -19.332 1.00 94.81 129 ARG A CA 1
ATOM 970 C C . ARG A 1 129 ? -19.169 -6.677 -18.736 1.00 94.81 129 ARG A C 1
ATOM 972 O O . ARG A 1 129 ? -20.203 -6.044 -18.940 1.00 94.81 129 ARG A O 1
ATOM 979 N N . TRP A 1 130 ? -18.170 -6.222 -17.983 1.00 93.56 130 TRP A N 1
ATOM 980 C CA . TRP A 1 130 ? -18.159 -4.868 -17.449 1.00 93.56 130 TRP A CA 1
ATOM 981 C C . TRP A 1 130 ? -18.125 -3.840 -18.585 1.00 93.56 130 TRP A C 1
ATOM 983 O O . TRP A 1 130 ? -19.004 -2.980 -18.626 1.00 93.56 130 TRP A O 1
ATOM 993 N N . THR A 1 131 ? -17.213 -3.993 -19.552 1.00 93.94 131 THR A N 1
ATOM 994 C CA . THR A 1 131 ? -17.104 -3.111 -20.727 1.00 93.94 131 THR A CA 1
ATOM 995 C C . THR A 1 131 ? -18.373 -3.120 -21.575 1.00 93.94 131 THR A C 1
ATOM 997 O O . THR A 1 131 ? -18.835 -2.067 -21.981 1.00 93.94 131 THR A O 1
ATOM 1000 N N . ALA A 1 132 ? -19.018 -4.268 -21.792 1.00 93.00 132 ALA A N 1
ATOM 1001 C CA . ALA A 1 132 ? -20.274 -4.322 -22.549 1.00 93.00 132 ALA A CA 1
ATOM 1002 C C . ALA A 1 132 ? -21.450 -3.587 -21.867 1.00 93.00 132 ALA A C 1
ATOM 1004 O O . ALA A 1 132 ? -22.450 -3.295 -22.518 1.00 93.00 132 ALA A O 1
ATOM 1005 N N . ARG A 1 133 ? -21.362 -3.333 -20.553 1.00 91.88 133 ARG A N 1
ATOM 1006 C CA . ARG A 1 133 ? -22.391 -2.629 -19.767 1.00 91.88 133 ARG A CA 1
ATOM 1007 C C . ARG A 1 133 ? -22.078 -1.153 -19.513 1.00 91.88 133 ARG A C 1
ATOM 1009 O O . ARG A 1 133 ? -23.012 -0.409 -19.236 1.00 91.88 133 ARG A O 1
ATOM 1016 N N . HIS A 1 134 ? -20.802 -0.767 -19.538 1.00 86.31 134 HIS A N 1
ATOM 1017 C CA . HIS A 1 134 ? -20.329 0.556 -19.099 1.00 86.31 134 HIS A CA 1
ATOM 1018 C C . HIS A 1 134 ? -19.319 1.205 -20.049 1.00 86.31 134 HIS A C 1
ATOM 1020 O O . HIS A 1 134 ? -18.826 2.288 -19.754 1.00 86.31 134 HIS A O 1
ATOM 1026 N N . GLY A 1 135 ? -18.949 0.534 -21.137 1.00 68.12 135 GLY A N 1
ATOM 1027 C CA . GLY A 1 135 ? -18.203 1.162 -22.213 1.00 68.12 135 GLY A CA 1
ATOM 1028 C C . GLY A 1 135 ? -19.122 2.131 -22.945 1.00 68.12 135 GLY A C 1
ATOM 1029 O O . GLY A 1 135 ? -20.226 1.738 -23.327 1.00 68.12 135 GLY A O 1
ATOM 1030 N N . ASP A 1 136 ? -18.666 3.374 -23.090 1.00 58.22 136 ASP A N 1
ATOM 1031 C CA . ASP A 1 136 ? -19.183 4.300 -24.102 1.00 58.22 136 ASP A CA 1
ATOM 1032 C C . ASP A 1 136 ? -18.985 3.722 -25.516 1.00 58.22 136 ASP A C 1
ATOM 1034 O O . ASP A 1 136 ? -17.908 3.125 -25.775 1.00 58.22 136 ASP A O 1
#

Foldseek 3Di:
DDPADDPVNQVVVQQVLLVVCVVVVHHSGKDFDADPVRRHTPDIDGGCCRVPVAQQEDDAPVVVVVCVVVVDPDRDYNHYLVRCVVPDFPPDQFDTSNCRVVLVVDDQPPGSPNDDDDDDPCPCVVVVVVCVVPPD

Radius of gyration: 19.47 Å; chains: 1; bounding box: 42×41×51 Å

pLDDT: mean 78.89, std 12.25, range [45.91, 96.0]

Sequence (136 aa):
MSDAPTAADHVRRAVELALANVEDGGKPFGCLVVDHATGEVLHEATNQVAQTGDVTAYPCPMCLGALYYAAPEQVLYAATREQEGEHYEDGGRCMTLATFYDEVAAPADQQRLPSVQVEVDDPTEPFRRWTARHGD

Secondary structure (DSSP, 8-state):
---PPPHHHHHHHHHHHHHHHHHTT--S-EEEEE-TTT--EEEEEE--HHHH----BPPPHHHHHHHHHH--S----SB-HHHHHTT-----SS--TTTHHHHHHS-TTTSSS-------S-TTHHHHHHHHHH--